Protein AF-A0A966SV41-F1 (afdb_monomer)

Foldseek 3Di:
DDPPPPPPPPPDVPDDAPQAPVRWDWDADPVRPFIKTWGWDDDPNFIWIWIGTPPDTDTHRSCLVVLLVVVCVVVVDDAAQFPDDPVDAGDPRHVVNLVCDCPRPVGD

Secondary structure (DSSP, 8-state):
------------STTT----TTS-EEEE-TTS--EEEEEEEEETTEEEEEEEETTEEEEEETTHHHHHHHHHHHH-S--------TTSPPPTTSHHHHHT-TTSTT--

Solven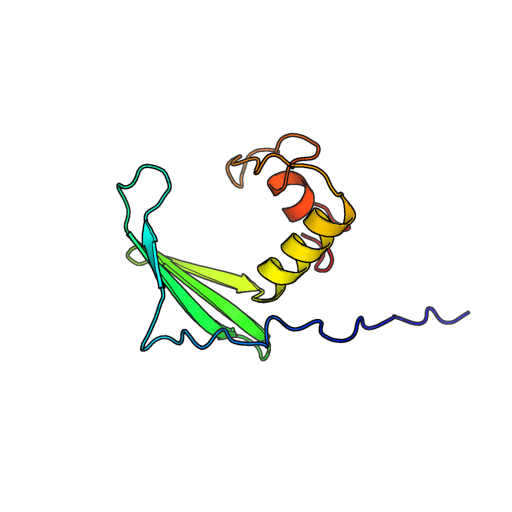t-accessible surface area (backbone atoms only — not comparable to full-atom values): 6664 Å² total; per-residue (Å²): 136,82,79,79,77,74,75,69,73,83,77,54,69,76,81,78,80,80,36,30,86,93,50,48,49,80,47,61,44,96,89,66,80,46,65,34,36,40,22,53,46,74,56,97,94,37,60,22,33,41,35,39,45,92,90,49,76,48,78,42,66,44,52,55,62,44,57,49,48,53,54,44,60,72,65,71,56,93,64,54,63,35,91,51,55,94,92,46,85,37,53,84,84,13,48,39,31,50,56,60,28,67,84,30,98,82,43,74

Nearest PDB structures (foldseek):
  6zuk-assembly2_F  TM=6.330E-01  e=2.335E+00  Ralstonia solanacearum
  8c9y-assembly1_A  TM=6.340E-01  e=7.887E+00  Ralstonia solanacearum
  4zgu-assembly4_D  TM=5.977E-01  e=5.818E+00  Homo sapiens
  6t9b-assembly2_E  TM=4.993E-01  e=7.887E+00  Ralstonia solanacearum
  8pu0-assembly1_A  TM=3.660E-01  e=5.818E+00  Homo sapiens

Radius of gyration: 15.85 Å; Cα contacts (8 Å, |Δi|>4): 138; chains: 1; bounding box: 33×29×50 Å

pLDDT: mean 85.35, std 17.33, range [33.81, 98.0]

Sequence (108 aa):
MEAVSSEKPSGSFAGNVTRDAGNPWHLTTAPGTSAYTIHLGEHAGRKILVCTVGKTVLHYDARCVDDLQEILVARGVWVDLGGADEQLTPAEGCVGAWARDPSNPIGG

Mean predicted aligned error: 7.35 Å

Structure (mmCIF, N/CA/C/O backbone):
data_AF-A0A966SV41-F1
#
_entry.id   AF-A0A966SV41-F1
#
loop_
_atom_site.group_PDB
_atom_site.id
_atom_site.type_symbol
_atom_site.label_atom_id
_atom_site.label_alt_id
_atom_site.label_comp_id
_atom_site.lab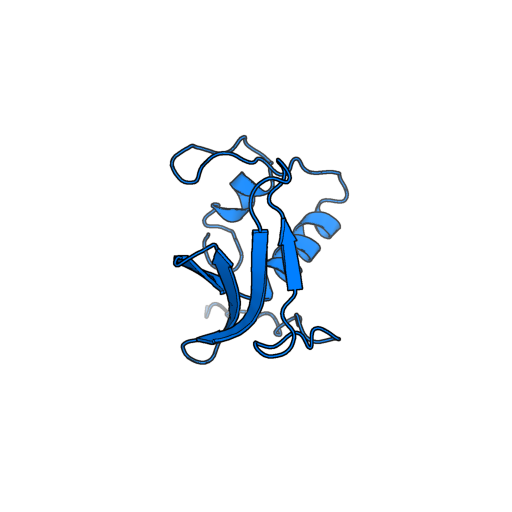el_asym_id
_atom_site.label_entity_id
_atom_site.label_seq_id
_atom_site.pdbx_PDB_ins_code
_atom_site.Cartn_x
_atom_site.Cartn_y
_atom_site.Cartn_z
_atom_site.occupancy
_atom_site.B_iso_or_equiv
_atom_site.auth_seq_id
_atom_site.auth_comp_id
_atom_site.auth_asym_id
_atom_site.auth_atom_id
_atom_site.pdbx_PDB_model_num
ATOM 1 N N . MET A 1 1 ? -15.997 6.748 -36.230 1.00 43.22 1 MET A N 1
ATOM 2 C CA . MET A 1 1 ? -15.108 5.665 -35.769 1.00 43.22 1 MET A CA 1
ATOM 3 C C . MET A 1 1 ? -15.162 5.729 -34.260 1.00 43.22 1 MET A C 1
ATOM 5 O O . MET A 1 1 ? -14.448 6.517 -33.660 1.00 43.22 1 MET A O 1
ATOM 9 N N . GLU A 1 2 ? -16.173 5.086 -33.683 1.00 33.81 2 GLU A N 1
ATOM 10 C CA . GLU A 1 2 ? -16.408 5.137 -32.242 1.00 33.81 2 GLU A CA 1
ATOM 11 C C . GLU A 1 2 ? -15.305 4.335 -31.557 1.00 33.81 2 GLU A C 1
ATOM 13 O O . GLU A 1 2 ? -15.048 3.185 -31.918 1.00 33.81 2 GLU A O 1
ATOM 18 N N . ALA A 1 3 ? -14.602 4.978 -30.627 1.00 37.09 3 ALA A N 1
ATOM 19 C CA . ALA A 1 3 ? -13.679 4.290 -29.749 1.00 37.09 3 ALA A CA 1
ATOM 20 C C . ALA A 1 3 ? -14.517 3.331 -28.901 1.00 37.09 3 ALA A C 1
ATOM 22 O O . ALA A 1 3 ? -15.258 3.757 -28.017 1.00 37.09 3 ALA A O 1
ATOM 23 N N . VAL A 1 4 ? -14.436 2.038 -29.210 1.00 36.91 4 VAL A N 1
ATOM 24 C CA . VAL A 1 4 ? -14.873 0.991 -28.292 1.00 36.91 4 VAL A CA 1
ATOM 25 C C . VAL A 1 4 ? -14.005 1.152 -27.053 1.00 36.91 4 VAL A C 1
ATOM 27 O O . VAL A 1 4 ? -12.835 0.773 -27.044 1.00 36.91 4 VAL A O 1
ATOM 30 N N . SER A 1 5 ? -14.570 1.796 -26.034 1.00 44.75 5 SER A N 1
ATOM 31 C CA . SER A 1 5 ? -14.031 1.768 -24.686 1.00 44.75 5 SER A CA 1
ATOM 32 C C . SER A 1 5 ? -14.146 0.317 -24.246 1.00 44.75 5 SER A C 1
ATOM 34 O O . SER A 1 5 ? -15.231 -0.165 -23.925 1.00 44.75 5 SER A O 1
ATOM 36 N N . SER A 1 6 ? -13.054 -0.434 -24.364 1.00 40.62 6 SER A N 1
ATOM 37 C CA . SER A 1 6 ? -12.981 -1.767 -23.796 1.00 40.62 6 SER A CA 1
ATOM 38 C C . SER A 1 6 ? -12.972 -1.587 -22.284 1.00 40.62 6 SER A C 1
ATOM 40 O O . SER A 1 6 ? -11.908 -1.419 -21.687 1.00 40.62 6 SER A O 1
ATOM 42 N N . GLU A 1 7 ? -14.150 -1.568 -21.659 1.00 46.31 7 GLU A N 1
ATOM 43 C CA . GLU A 1 7 ? -14.247 -1.882 -20.240 1.00 46.31 7 GLU A CA 1
ATOM 44 C C . GLU A 1 7 ? -13.593 -3.251 -20.081 1.00 46.31 7 GLU A C 1
ATOM 46 O O . GLU A 1 7 ? -14.138 -4.275 -20.505 1.00 46.31 7 GLU A O 1
ATOM 51 N N . LYS A 1 8 ? -12.361 -3.261 -19.554 1.00 46.38 8 LYS A N 1
ATOM 52 C CA . LYS A 1 8 ? -11.750 -4.503 -19.103 1.00 46.38 8 LYS A CA 1
ATOM 53 C C . LYS A 1 8 ? -12.782 -5.144 -18.172 1.00 46.38 8 LYS A C 1
ATOM 55 O O . LYS A 1 8 ? -13.261 -4.455 -17.264 1.00 46.38 8 LYS A O 1
ATOM 60 N N . PRO A 1 9 ? -13.140 -6.424 -18.368 1.00 41.09 9 PRO A N 1
ATOM 61 C CA . PRO A 1 9 ? -13.920 -7.121 -17.361 1.00 41.09 9 PRO A CA 1
ATOM 62 C C . PRO A 1 9 ? -13.185 -6.950 -16.033 1.00 41.09 9 PRO A C 1
ATOM 64 O O . PRO A 1 9 ? -11.959 -7.047 -16.001 1.00 41.09 9 PRO A O 1
ATOM 67 N N . SER A 1 10 ? -13.917 -6.626 -14.966 1.00 51.41 10 SER A N 1
ATOM 68 C CA . SER A 1 10 ? -13.362 -6.452 -13.628 1.00 51.41 10 SER A CA 1
ATOM 69 C C . SER A 1 10 ? -12.654 -7.745 -13.211 1.00 51.41 10 SER A C 1
ATOM 71 O O . SER A 1 10 ? -13.278 -8.655 -12.665 1.00 51.41 10 SER A O 1
ATOM 73 N N . GLY A 1 11 ? -11.358 -7.834 -13.502 1.00 42.97 11 GLY A N 1
ATOM 74 C CA . GLY A 1 11 ? -10.442 -8.922 -13.169 1.00 42.97 11 GLY A CA 1
ATOM 75 C C . GLY A 1 11 ? -10.070 -8.918 -11.691 1.00 42.97 11 GLY A C 1
ATOM 76 O O . GLY A 1 11 ? -8.913 -8.980 -11.337 1.00 42.97 11 GLY A O 1
ATOM 77 N N . SER A 1 12 ? -11.089 -8.789 -10.849 1.00 49.91 12 SER A N 1
ATOM 78 C CA . SER A 1 12 ? -11.278 -9.446 -9.568 1.00 49.91 12 SER A CA 1
ATOM 79 C C . SER A 1 12 ? -10.090 -9.612 -8.599 1.00 49.91 12 SER A C 1
ATOM 81 O O . SER A 1 12 ? -9.580 -10.715 -8.422 1.00 49.91 12 SER A O 1
ATOM 83 N N . PHE A 1 13 ? -9.971 -8.640 -7.691 1.00 54.34 13 PHE A N 1
ATOM 84 C CA . PHE A 1 13 ? -9.606 -8.846 -6.276 1.00 54.34 13 PHE A CA 1
ATOM 85 C C . PHE A 1 13 ? -10.445 -9.956 -5.600 1.00 54.34 13 PHE A C 1
ATOM 87 O O . PHE A 1 13 ? -10.138 -10.471 -4.520 1.00 54.34 13 PHE A O 1
ATOM 94 N N . ALA A 1 14 ? -11.573 -10.323 -6.219 1.00 47.31 14 ALA A N 1
ATOM 95 C CA . ALA A 1 14 ? -12.464 -11.387 -5.801 1.00 47.31 14 ALA A CA 1
ATOM 96 C C . ALA A 1 14 ? -11.929 -12.759 -6.253 1.00 47.31 14 ALA A C 1
ATOM 98 O O . ALA A 1 14 ? -12.241 -13.295 -7.316 1.00 47.31 14 ALA A O 1
ATOM 99 N N . GLY A 1 15 ? -11.165 -13.357 -5.354 1.00 49.53 15 GLY A N 1
ATOM 100 C CA . GLY A 1 15 ? -11.288 -14.783 -5.089 1.00 49.53 15 GLY A CA 1
ATOM 101 C C . GLY A 1 15 ? -11.604 -15.011 -3.618 1.00 49.53 15 GLY A C 1
ATOM 102 O O . GLY A 1 15 ? -12.643 -15.566 -3.296 1.00 49.53 15 GLY A O 1
ATOM 103 N N . ASN A 1 16 ? -10.733 -14.523 -2.724 1.00 61.19 16 ASN A N 1
ATOM 104 C CA . ASN A 1 16 ? -10.716 -14.985 -1.329 1.00 61.19 16 ASN A CA 1
ATOM 105 C C . ASN A 1 16 ? -10.365 -13.926 -0.266 1.00 61.19 16 ASN A C 1
ATOM 107 O O . ASN A 1 16 ? -10.129 -14.285 0.888 1.00 61.19 16 ASN A O 1
ATOM 111 N N . VAL A 1 17 ? -10.300 -12.630 -0.591 1.00 74.00 17 VAL A N 1
ATOM 112 C CA . VAL A 1 17 ? -10.041 -11.616 0.443 1.00 74.00 17 VAL A CA 1
ATOM 113 C C . VAL A 1 17 ? -11.318 -11.311 1.228 1.00 74.00 17 VAL A C 1
ATOM 115 O O . VAL A 1 17 ? -12.240 -10.683 0.715 1.00 74.00 17 VAL A O 1
ATOM 118 N N . THR A 1 18 ? -11.349 -11.730 2.494 1.00 82.94 18 THR A N 1
ATOM 119 C CA . THR A 1 18 ? -12.508 -11.604 3.402 1.00 82.94 18 THR A CA 1
ATOM 120 C C . THR A 1 18 ? -12.208 -10.768 4.652 1.00 82.94 18 THR A C 1
ATOM 122 O O . THR A 1 18 ? -12.864 -10.917 5.680 1.00 82.94 18 THR A O 1
ATOM 125 N N . ARG A 1 19 ? -11.151 -9.952 4.615 1.00 92.75 19 ARG A N 1
ATOM 126 C CA . ARG A 1 19 ? -10.669 -9.178 5.767 1.00 92.75 19 ARG A CA 1
ATOM 127 C C . ARG A 1 19 ? -11.431 -7.864 5.849 1.00 92.75 19 ARG A C 1
ATOM 129 O O . ARG A 1 19 ? -11.082 -6.918 5.156 1.00 92.75 19 ARG A O 1
ATOM 136 N N . ASP A 1 20 ? -12.490 -7.838 6.644 1.00 94.69 20 ASP A N 1
ATOM 137 C CA . ASP A 1 20 ? -13.291 -6.645 6.926 1.00 94.69 20 ASP A CA 1
ATOM 138 C C . ASP A 1 20 ? -12.774 -5.893 8.170 1.00 94.69 20 ASP A C 1
ATOM 140 O O . ASP A 1 20 ? -11.739 -6.237 8.744 1.00 94.69 20 ASP A O 1
ATOM 144 N N . ALA A 1 21 ? -13.486 -4.847 8.596 1.00 95.25 21 ALA A N 1
ATOM 145 C CA . ALA A 1 21 ? -13.116 -4.057 9.770 1.00 95.25 21 ALA A CA 1
ATOM 146 C C . ALA A 1 21 ? -13.103 -4.861 11.089 1.00 95.25 21 ALA A C 1
ATOM 148 O O . ALA A 1 21 ? -12.408 -4.473 12.027 1.00 95.25 21 ALA A O 1
ATOM 149 N N . GLY A 1 22 ? -13.857 -5.964 11.178 1.00 96.75 22 GLY A N 1
ATOM 150 C CA . GLY A 1 22 ? -13.869 -6.865 12.334 1.00 96.75 22 GLY A CA 1
ATOM 151 C C . GLY A 1 22 ? -12.712 -7.866 12.332 1.00 96.75 22 GLY A C 1
ATOM 152 O O . GLY A 1 22 ? -12.364 -8.408 13.380 1.00 96.75 22 GLY A O 1
ATOM 153 N N . ASN A 1 23 ? -12.089 -8.090 11.175 1.00 96.25 23 ASN A N 1
ATOM 154 C CA . ASN A 1 23 ? -10.932 -8.962 11.007 1.00 96.25 23 ASN A CA 1
ATOM 155 C C . ASN A 1 23 ? -9.885 -8.329 10.068 1.00 96.25 23 ASN A C 1
ATOM 157 O O . ASN A 1 23 ? -9.633 -8.863 8.980 1.00 96.25 23 ASN A O 1
ATOM 161 N N . PRO A 1 24 ? -9.264 -7.201 10.458 1.00 97.31 24 PRO A N 1
ATOM 162 C CA . PRO A 1 24 ? -8.271 -6.541 9.627 1.00 97.31 24 PRO A CA 1
ATOM 163 C C . PRO A 1 24 ? -6.958 -7.335 9.584 1.00 97.31 24 PRO A C 1
ATOM 165 O O . PRO A 1 24 ? -6.654 -8.157 10.454 1.00 97.31 24 PRO A O 1
ATOM 168 N N . TRP A 1 25 ? -6.121 -7.052 8.590 1.00 96.50 25 TRP A N 1
ATOM 169 C CA . TRP A 1 25 ? -4.701 -7.375 8.692 1.00 96.50 25 TRP A CA 1
ATOM 170 C C . TRP A 1 25 ? -4.036 -6.443 9.696 1.00 96.50 25 TRP A C 1
ATOM 172 O O . TRP A 1 25 ? -4.249 -5.234 9.657 1.00 96.50 25 TRP A O 1
ATOM 182 N N . HIS A 1 26 ? -3.184 -7.007 10.545 1.00 96.56 26 HIS A N 1
ATOM 183 C CA . HIS A 1 26 ? -2.295 -6.264 11.429 1.00 96.56 26 HIS A CA 1
ATOM 184 C C . HIS A 1 26 ? -0.879 -6.351 10.870 1.00 96.56 26 HIS A C 1
ATOM 186 O O . HIS A 1 26 ? -0.354 -7.449 10.688 1.00 96.56 26 HIS A O 1
ATOM 192 N N . LEU A 1 27 ? -0.290 -5.202 10.562 1.00 95.81 27 LEU A N 1
ATOM 193 C CA . LEU A 1 27 ? 0.955 -5.091 9.812 1.00 95.81 27 LEU A CA 1
ATOM 194 C C . LEU A 1 27 ? 1.919 -4.131 10.513 1.00 95.81 27 LEU A C 1
ATOM 196 O O . LEU A 1 27 ? 1.524 -3.335 11.368 1.00 95.81 27 LEU A O 1
ATOM 200 N N . THR A 1 28 ? 3.192 -4.201 10.134 1.00 95.06 28 THR A N 1
ATOM 201 C CA . THR A 1 28 ? 4.243 -3.291 10.597 1.00 95.06 28 THR A CA 1
ATOM 202 C C . THR A 1 28 ? 4.949 -2.642 9.416 1.00 95.06 28 THR A C 1
ATOM 204 O O . THR A 1 28 ? 5.078 -3.233 8.342 1.00 95.06 28 THR A O 1
ATOM 207 N N . THR A 1 29 ? 5.356 -1.382 9.574 1.00 86.50 29 THR A N 1
ATOM 208 C CA . THR A 1 29 ? 6.172 -0.686 8.569 1.00 86.50 29 THR A CA 1
ATOM 209 C C . THR A 1 29 ? 7.534 -1.371 8.436 1.00 86.50 29 THR A C 1
ATOM 211 O O . THR A 1 29 ? 7.964 -2.065 9.353 1.00 86.50 29 THR A O 1
ATOM 214 N N . ALA A 1 30 ? 8.236 -1.187 7.312 1.00 79.12 30 ALA A N 1
ATOM 215 C CA . ALA A 1 30 ? 9.509 -1.873 7.041 1.00 79.12 30 ALA A CA 1
ATOM 216 C C . ALA A 1 30 ? 10.587 -1.732 8.148 1.00 79.12 30 ALA A C 1
ATOM 218 O O . ALA A 1 30 ? 11.289 -2.709 8.397 1.00 79.12 30 ALA A O 1
ATOM 219 N N . PRO A 1 31 ? 10.702 -0.601 8.881 1.00 84.50 31 PRO A N 1
ATOM 220 C CA . PRO A 1 31 ? 11.596 -0.515 10.042 1.00 84.50 31 PRO A CA 1
ATOM 221 C C . PRO A 1 31 ? 11.148 -1.341 11.264 1.00 84.50 31 PRO A C 1
ATOM 223 O O . PRO A 1 31 ? 11.871 -1.412 12.252 1.00 84.50 31 PRO A O 1
ATOM 226 N N . GLY A 1 32 ? 9.944 -1.915 11.244 1.00 86.50 32 GLY A N 1
ATOM 227 C CA . GLY A 1 32 ? 9.352 -2.706 12.325 1.00 86.50 32 GLY A CA 1
ATOM 228 C C . GLY A 1 32 ? 8.807 -1.888 13.499 1.00 86.50 32 GLY A C 1
ATOM 229 O O . GLY A 1 32 ? 8.358 -2.463 14.485 1.00 86.50 32 GLY A O 1
ATOM 230 N N . THR A 1 33 ? 8.841 -0.557 13.423 1.00 87.25 33 THR A N 1
ATOM 231 C CA . THR A 1 33 ? 8.578 0.325 14.573 1.00 87.25 33 THR A CA 1
ATOM 232 C C . THR A 1 33 ? 7.149 0.845 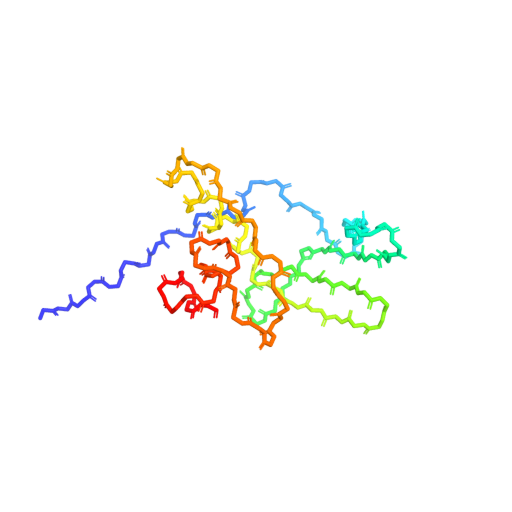14.657 1.00 87.25 33 THR A C 1
ATOM 234 O O . THR A 1 33 ? 6.726 1.281 15.724 1.00 87.25 33 THR A O 1
ATOM 237 N N . SER A 1 34 ? 6.391 0.840 13.559 1.00 90.31 34 SER A N 1
ATO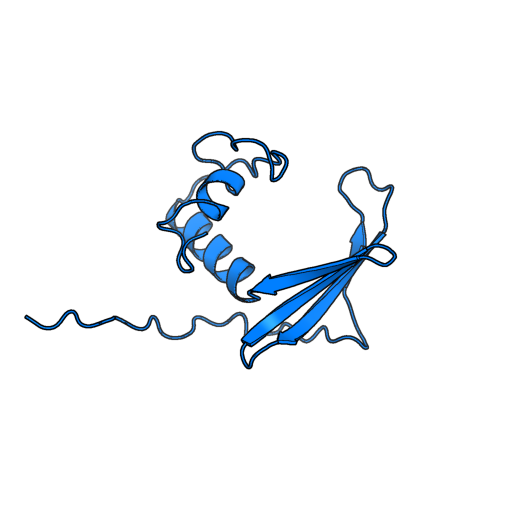M 238 C CA . SER A 1 34 ? 5.014 1.343 13.539 1.00 90.31 34 SER A CA 1
ATOM 239 C C . SER A 1 34 ? 4.052 0.256 13.099 1.00 90.31 34 SER A C 1
ATOM 241 O O . SER A 1 34 ? 4.248 -0.363 12.055 1.00 90.31 34 SER A O 1
ATOM 243 N N . ALA A 1 35 ? 3.007 0.044 13.897 1.00 96.12 35 ALA A N 1
ATOM 244 C CA . ALA A 1 35 ? 1.907 -0.846 13.564 1.00 96.12 35 ALA A CA 1
ATOM 245 C C . ALA A 1 35 ? 0.816 -0.091 12.798 1.00 96.12 35 ALA A C 1
ATOM 247 O O . ALA A 1 35 ? 0.532 1.075 13.084 1.00 96.12 35 ALA A O 1
ATOM 248 N N . TYR A 1 36 ? 0.185 -0.776 11.856 1.00 97.31 36 TYR A N 1
ATOM 249 C CA . TYR A 1 36 ? -0.975 -0.284 11.126 1.00 97.31 36 TYR A CA 1
ATOM 250 C C . TYR A 1 36 ? -1.914 -1.443 10.799 1.00 97.31 36 TYR A C 1
ATOM 252 O O . TYR A 1 36 ? -1.533 -2.616 10.882 1.00 97.31 36 TYR A O 1
ATOM 260 N N . THR A 1 37 ? -3.156 -1.120 10.454 1.00 98.00 37 THR A N 1
ATOM 261 C CA . THR A 1 37 ? -4.122 -2.107 9.977 1.00 98.00 37 THR A CA 1
ATOM 262 C C . THR A 1 37 ? -4.539 -1.827 8.550 1.00 98.00 37 THR A C 1
ATOM 264 O O . THR A 1 37 ? -4.571 -0.676 8.123 1.00 98.00 37 THR A O 1
ATOM 267 N N . ILE A 1 38 ? -4.876 -2.887 7.819 1.00 97.31 38 ILE A N 1
ATOM 268 C CA . ILE A 1 38 ? -5.570 -2.793 6.534 1.00 97.31 38 ILE A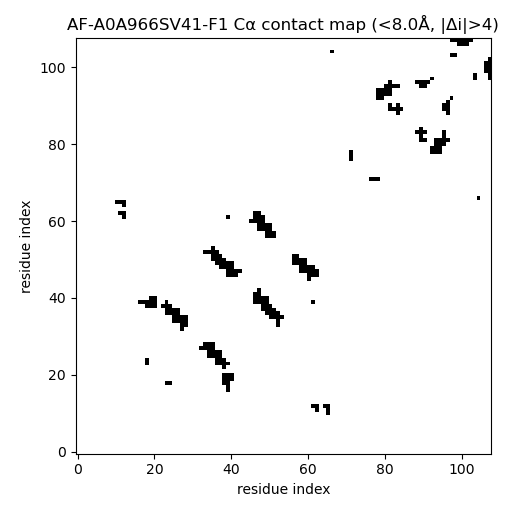 CA 1
ATOM 269 C C . ILE A 1 38 ? -6.833 -3.645 6.613 1.00 97.31 38 ILE A C 1
ATOM 271 O O . ILE A 1 38 ? -6.814 -4.723 7.202 1.00 97.31 38 ILE A O 1
ATOM 275 N N . HIS A 1 39 ? -7.929 -3.188 6.020 1.00 96.25 39 HIS A N 1
ATOM 276 C CA . HIS A 1 39 ? -9.100 -4.019 5.747 1.00 96.25 39 HIS A CA 1
ATOM 277 C C . HIS A 1 39 ? -9.762 -3.614 4.433 1.00 96.25 39 HIS A C 1
ATOM 279 O O . HIS A 1 39 ? -9.526 -2.525 3.911 1.00 96.25 39 HIS A O 1
ATOM 285 N N . LEU A 1 40 ? -10.593 -4.502 3.901 1.00 96.00 40 LEU A N 1
ATOM 286 C CA . LEU A 1 40 ? -11.474 -4.222 2.783 1.00 96.00 40 LEU A CA 1
ATOM 287 C C . LEU A 1 40 ? -12.666 -3.393 3.273 1.00 96.00 40 LEU A C 1
ATOM 289 O O . LEU A 1 40 ? -13.326 -3.751 4.250 1.00 96.00 40 LEU A O 1
ATOM 293 N N . GLY A 1 41 ? -12.948 -2.306 2.569 1.00 94.50 41 GLY A N 1
ATOM 294 C CA . GLY A 1 41 ? -14.104 -1.451 2.794 1.00 94.50 41 GLY A CA 1
ATOM 295 C C . GLY A 1 41 ? -14.758 -1.033 1.484 1.00 94.50 41 GLY A C 1
ATOM 296 O O . GLY A 1 41 ? -14.408 -1.511 0.401 1.00 94.50 41 GLY A O 1
ATOM 297 N N . GLU A 1 42 ? -15.701 -0.106 1.592 1.00 94.06 42 GLU A N 1
ATOM 298 C CA . GLU A 1 42 ? -16.408 0.466 0.453 1.00 94.06 42 GLU A CA 1
ATOM 299 C C . GLU A 1 42 ? -16.429 1.991 0.560 1.00 94.06 42 GLU A C 1
ATOM 301 O O . GLU A 1 42 ? -16.684 2.552 1.627 1.00 94.06 42 GLU A O 1
ATOM 306 N N . HIS A 1 43 ? -16.159 2.674 -0.549 1.00 90.00 43 HIS A N 1
ATOM 307 C CA . HIS A 1 43 ? -16.219 4.127 -0.630 1.00 90.00 43 HIS A CA 1
ATOM 308 C C . HIS A 1 43 ? -16.719 4.559 -2.007 1.00 90.00 43 HIS A C 1
ATOM 310 O O . HIS A 1 43 ? -16.165 4.164 -3.032 1.00 90.00 43 HIS A O 1
ATOM 316 N N . ALA A 1 44 ? -17.783 5.367 -2.034 1.00 90.06 44 ALA A N 1
ATOM 317 C CA . ALA A 1 44 ? -18.434 5.823 -3.266 1.00 90.06 44 ALA A CA 1
ATOM 318 C C . ALA A 1 44 ? -18.769 4.673 -4.247 1.00 90.06 44 ALA A C 1
ATOM 320 O O . ALA A 1 44 ? -18.538 4.788 -5.449 1.00 90.06 44 ALA A O 1
ATOM 321 N N . GLY A 1 45 ? -19.263 3.543 -3.724 1.00 88.25 45 GLY A N 1
ATOM 322 C CA . GLY A 1 45 ? -19.631 2.362 -4.520 1.00 88.25 45 GLY A CA 1
ATOM 323 C C . GLY A 1 45 ? -18.449 1.563 -5.083 1.00 88.25 45 GLY A C 1
ATOM 324 O O . GLY A 1 45 ? -18.649 0.694 -5.927 1.00 88.25 45 GLY A O 1
ATOM 325 N N . ARG A 1 46 ? -17.217 1.853 -4.648 1.00 89.12 46 ARG A N 1
ATOM 326 C CA . ARG A 1 46 ? -16.002 1.123 -5.032 1.00 89.12 46 ARG A CA 1
ATOM 327 C C . ARG A 1 46 ? -15.415 0.398 -3.829 1.00 89.12 46 ARG A C 1
ATOM 329 O O . ARG A 1 46 ? -15.398 0.941 -2.724 1.00 89.12 46 ARG A O 1
ATOM 336 N N . LYS A 1 47 ? -14.882 -0.804 -4.058 1.00 92.19 47 LYS A N 1
ATOM 337 C CA . LYS A 1 47 ? -14.089 -1.523 -3.056 1.00 92.19 47 LYS A CA 1
ATOM 338 C C . LYS A 1 47 ? -12.759 -0.810 -2.841 1.00 92.19 47 LYS A C 1
ATOM 340 O O . LYS A 1 47 ? -12.074 -0.473 -3.806 1.00 92.19 47 LYS A O 1
ATOM 345 N N . ILE A 1 48 ? -12.388 -0.621 -1.583 1.00 94.81 48 ILE A N 1
ATOM 346 C CA . ILE A 1 48 ? -11.141 0.039 -1.199 1.00 94.81 48 ILE A CA 1
ATOM 347 C C . ILE A 1 48 ? -10.397 -0.756 -0.136 1.00 94.81 48 ILE A C 1
ATOM 349 O O . ILE A 1 48 ? -10.997 -1.507 0.631 1.00 94.81 48 ILE A O 1
ATOM 353 N N . LEU A 1 49 ? -9.091 -0.540 -0.056 1.00 95.56 49 LEU A N 1
ATOM 354 C CA . LEU A 1 49 ? -8.303 -0.888 1.116 1.00 95.56 49 LEU A CA 1
ATOM 355 C C . LEU A 1 49 ? -8.274 0.317 2.049 1.00 95.56 49 LEU A C 1
ATOM 357 O O . LEU A 1 49 ? -7.820 1.397 1.672 1.00 95.56 49 LEU A O 1
ATOM 361 N N . VAL A 1 50 ? -8.759 0.121 3.268 1.00 97.06 50 VAL A N 1
ATOM 362 C CA . VAL A 1 50 ? -8.714 1.116 4.336 1.00 97.06 50 VAL A CA 1
ATOM 363 C C . VAL A 1 50 ? -7.484 0.831 5.182 1.00 97.06 50 VAL A C 1
ATOM 365 O O . VAL A 1 50 ? -7.438 -0.178 5.887 1.00 97.06 50 VAL A O 1
ATOM 368 N N . CYS A 1 51 ? -6.486 1.706 5.095 1.00 97.12 51 CYS A N 1
ATOM 369 C CA . CYS A 1 51 ? -5.263 1.639 5.882 1.00 97.12 51 CYS A CA 1
ATOM 370 C C . CYS A 1 51 ? -5.337 2.623 7.049 1.00 97.12 51 CYS A C 1
ATOM 372 O O . CYS A 1 51 ? -5.507 3.823 6.834 1.00 97.12 51 CYS A O 1
ATOM 374 N N . THR A 1 52 ? -5.177 2.131 8.275 1.00 97.25 52 THR A N 1
ATOM 375 C CA . THR A 1 52 ? -5.230 2.955 9.486 1.00 97.25 52 THR A CA 1
ATOM 376 C C . THR A 1 52 ? -3.902 2.897 10.227 1.00 97.25 52 THR A C 1
ATOM 378 O O . THR A 1 52 ? -3.478 1.831 10.679 1.00 97.25 52 THR A O 1
ATOM 381 N N . VAL A 1 53 ? -3.267 4.057 10.405 1.00 94.75 53 VAL A N 1
ATOM 382 C CA . VAL A 1 53 ? -2.029 4.225 11.177 1.00 94.75 53 VAL A CA 1
ATOM 383 C C . VAL A 1 53 ? -2.218 5.319 12.227 1.00 94.75 53 VAL A C 1
ATOM 385 O O . VAL A 1 53 ? -2.369 6.504 11.926 1.00 94.75 53 VAL A O 1
ATOM 388 N N . GLY A 1 54 ? -2.268 4.922 13.499 1.00 93.44 54 GLY A N 1
ATOM 389 C CA . GLY A 1 54 ? -2.633 5.831 14.587 1.00 93.44 54 GLY A CA 1
ATOM 390 C C . GLY A 1 54 ? -4.028 6.432 14.376 1.00 93.44 54 GLY A C 1
ATOM 391 O O . GLY A 1 54 ? -5.026 5.726 14.472 1.00 93.44 54 GLY A O 1
ATOM 392 N N . LYS A 1 55 ? -4.094 7.742 14.108 1.00 94.94 55 LYS A N 1
ATOM 393 C CA . LYS A 1 55 ? -5.345 8.473 13.813 1.00 94.94 55 LYS A CA 1
ATOM 394 C C . LYS A 1 55 ? -5.553 8.741 12.320 1.00 94.94 55 LYS A C 1
ATOM 396 O O . LYS A 1 55 ? -6.591 9.275 11.941 1.00 94.94 55 LYS A O 1
ATOM 401 N N . THR A 1 56 ? -4.564 8.417 11.496 1.00 95.50 56 THR A N 1
ATOM 402 C CA . THR A 1 56 ? -4.595 8.669 10.059 1.00 95.50 56 THR A CA 1
ATOM 403 C C . THR A 1 56 ? -5.261 7.496 9.358 1.00 95.50 56 THR A C 1
ATOM 405 O O . THR A 1 56 ? -4.912 6.344 9.618 1.00 95.50 56 THR A O 1
ATOM 408 N N . VAL A 1 57 ? -6.195 7.801 8.457 1.00 96.25 57 VAL A N 1
ATOM 409 C CA . VAL A 1 57 ? -6.861 6.826 7.590 1.00 96.25 57 VAL A CA 1
ATOM 410 C C . VAL A 1 57 ? -6.554 7.183 6.143 1.00 96.25 57 VAL A C 1
ATOM 412 O O . VAL A 1 57 ? -6.780 8.316 5.722 1.00 96.25 57 VAL A O 1
ATOM 415 N N . LEU A 1 58 ? -6.031 6.213 5.401 1.00 95.00 58 LEU A N 1
ATOM 416 C CA . LEU A 1 58 ? -5.736 6.302 3.976 1.00 95.00 58 LEU A CA 1
ATOM 417 C C . LEU A 1 58 ? -6.613 5.297 3.227 1.00 95.00 58 LEU A C 1
ATOM 419 O O . LEU A 1 58 ? -6.885 4.203 3.729 1.00 95.00 58 LEU A O 1
ATOM 423 N N . HIS A 1 59 ? -7.046 5.664 2.025 1.00 94.81 59 HIS A N 1
ATOM 424 C CA . HIS A 1 59 ? -7.853 4.807 1.163 1.00 94.81 59 HIS A CA 1
ATOM 425 C C . HIS A 1 59 ? -7.109 4.533 -0.136 1.00 94.81 59 HIS A C 1
ATOM 427 O O . HIS A 1 59 ? -6.649 5.466 -0.790 1.00 94.81 59 HIS A O 1
ATOM 433 N N . TYR A 1 60 ? -7.059 3.266 -0.528 1.00 92.62 60 TYR A N 1
ATOM 434 C CA . TYR A 1 60 ? -6.504 2.834 -1.807 1.00 92.62 60 TYR A CA 1
ATOM 435 C C . TYR A 1 60 ? -7.579 2.104 -2.608 1.00 92.62 60 TYR A C 1
ATOM 437 O O . TYR A 1 60 ? -8.402 1.397 -2.024 1.00 92.62 60 TYR A O 1
ATOM 445 N N . ASP A 1 61 ? -7.585 2.250 -3.934 1.00 91.81 61 ASP A N 1
ATOM 446 C CA . ASP A 1 61 ? -8.441 1.425 -4.794 1.00 91.81 61 ASP A CA 1
ATOM 447 C C . ASP A 1 61 ? -8.045 -0.045 -4.608 1.00 91.81 61 ASP A C 1
ATOM 449 O O . ASP A 1 61 ? -6.874 -0.387 -4.756 1.00 91.81 61 ASP A O 1
ATOM 453 N N . ALA A 1 62 ? -8.993 -0.916 -4.246 1.00 91.56 62 ALA A N 1
ATOM 454 C CA . ALA A 1 62 ? -8.662 -2.305 -3.927 1.00 91.56 62 ALA A CA 1
ATOM 455 C C . ALA A 1 62 ? -8.062 -3.062 -5.122 1.00 91.56 62 ALA A C 1
ATOM 457 O O . ALA A 1 62 ? -7.301 -4.004 -4.921 1.00 91.56 62 ALA A O 1
ATOM 458 N N . ARG A 1 63 ? -8.349 -2.622 -6.354 1.00 90.88 63 ARG A N 1
ATOM 459 C CA . ARG A 1 63 ? -7.814 -3.227 -7.581 1.00 90.88 63 ARG A CA 1
ATOM 460 C C . ARG A 1 63 ? -6.313 -3.015 -7.753 1.00 90.88 63 ARG A C 1
ATOM 462 O O . ARG A 1 63 ? -5.707 -3.722 -8.549 1.00 90.88 63 ARG A O 1
ATOM 469 N N . CYS A 1 64 ? -5.694 -2.096 -7.004 1.00 90.94 64 CYS A N 1
ATOM 470 C CA . CYS A 1 64 ? -4.275 -1.773 -7.163 1.00 90.94 64 CYS A CA 1
ATOM 471 C C . CYS A 1 64 ? -3.358 -2.995 -7.003 1.00 90.94 64 CYS A C 1
ATOM 473 O O . CYS A 1 64 ? -2.302 -3.053 -7.628 1.00 90.94 64 CYS A O 1
ATOM 475 N N . VAL A 1 65 ? -3.764 -3.983 -6.198 1.00 89.88 65 VAL A N 1
ATOM 476 C CA . VAL A 1 65 ? -3.015 -5.231 -6.008 1.00 89.88 65 VAL A CA 1
ATOM 477 C C . VAL A 1 65 ? -3.077 -6.109 -7.258 1.00 89.88 65 VAL A C 1
ATOM 479 O O . VAL A 1 65 ? -2.049 -6.653 -7.656 1.00 89.88 65 VAL A O 1
ATOM 482 N N . ASP A 1 66 ? -4.245 -6.211 -7.893 1.00 89.94 66 ASP A N 1
ATOM 483 C CA . ASP A 1 66 ? -4.428 -7.011 -9.108 1.00 89.94 66 ASP A CA 1
ATOM 484 C C . ASP A 1 66 ? -3.730 -6.346 -10.294 1.00 89.94 66 ASP A C 1
ATOM 486 O O . ASP A 1 66 ? -2.961 -6.993 -10.999 1.00 89.94 66 ASP A O 1
ATOM 490 N N . ASP A 1 67 ? -3.911 -5.033 -10.465 1.00 92.50 67 ASP A N 1
ATOM 491 C CA . ASP A 1 67 ? -3.251 -4.263 -11.524 1.00 92.50 67 ASP A CA 1
ATOM 492 C C . ASP A 1 67 ? -1.719 -4.353 -11.398 1.00 92.50 67 ASP A C 1
ATOM 494 O O . ASP A 1 67 ? -1.005 -4.523 -12.393 1.00 92.50 67 ASP A O 1
ATOM 498 N N . LEU A 1 68 ? -1.202 -4.293 -10.162 1.00 92.94 6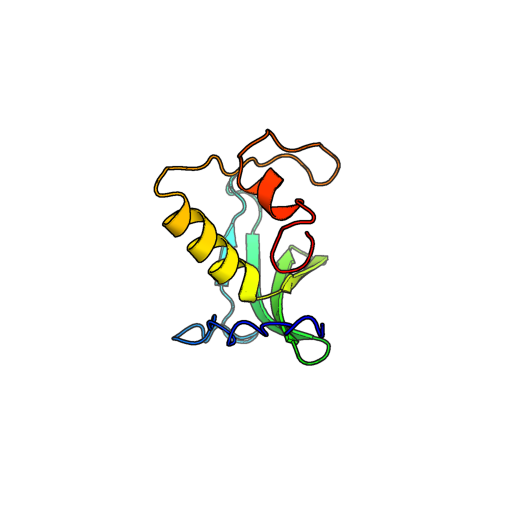8 LEU A N 1
ATOM 499 C CA . LEU A 1 68 ? 0.221 -4.480 -9.890 1.00 92.94 68 LEU A CA 1
ATOM 500 C C . LEU A 1 68 ? 0.670 -5.913 -10.204 1.00 92.94 68 LEU A C 1
ATOM 502 O O . LEU A 1 68 ? 1.735 -6.117 -10.787 1.00 92.94 68 LEU A O 1
ATOM 506 N N . GLN A 1 69 ? -0.119 -6.922 -9.837 1.00 92.25 69 GLN A N 1
ATOM 507 C CA . GLN A 1 69 ? 0.196 -8.307 -10.168 1.00 92.25 69 GLN A CA 1
ATOM 508 C C . GLN A 1 69 ? 0.248 -8.509 -11.688 1.00 92.25 69 GLN A C 1
ATOM 510 O O . GLN A 1 69 ? 1.217 -9.083 -12.189 1.00 92.25 69 GLN A O 1
ATOM 515 N N . GLU A 1 70 ? -0.760 -8.031 -12.421 1.00 93.06 70 GLU A N 1
ATOM 516 C CA . GLU A 1 70 ? -0.843 -8.138 -13.879 1.00 93.06 70 GLU A CA 1
ATOM 517 C C . GLU A 1 70 ? 0.394 -7.536 -14.547 1.00 93.06 70 GLU A C 1
ATOM 519 O O . GLU A 1 70 ? 1.028 -8.194 -15.378 1.00 93.06 70 GLU A O 1
ATOM 524 N N . ILE A 1 71 ? 0.786 -6.313 -14.163 1.00 92.25 71 ILE A N 1
ATOM 525 C CA . ILE A 1 71 ? 1.932 -5.648 -14.789 1.00 92.25 71 ILE A CA 1
ATOM 526 C C . ILE A 1 71 ? 3.257 -6.339 -14.448 1.00 92.25 71 ILE A C 1
ATOM 528 O O . ILE A 1 71 ? 4.130 -6.440 -15.311 1.00 92.25 71 ILE A O 1
ATOM 532 N N . LEU A 1 72 ? 3.424 -6.852 -13.224 1.00 94.06 72 LEU A N 1
ATOM 533 C CA . LEU A 1 72 ? 4.636 -7.575 -12.828 1.00 94.06 72 LEU A CA 1
ATOM 534 C C . LEU A 1 72 ? 4.759 -8.911 -13.569 1.00 94.06 72 LEU A C 1
ATOM 536 O O . LEU A 1 72 ? 5.834 -9.233 -14.077 1.00 94.06 72 LEU A O 1
ATOM 540 N N . VAL A 1 73 ? 3.659 -9.659 -13.694 1.00 94.75 73 VAL A N 1
ATOM 541 C CA . VAL A 1 73 ? 3.621 -10.912 -14.462 1.00 94.75 73 VAL A CA 1
ATOM 542 C C . VAL A 1 73 ? 3.908 -10.650 -15.938 1.00 94.75 73 VAL A C 1
ATOM 544 O O . VAL A 1 73 ? 4.726 -11.353 -16.529 1.00 94.75 73 VAL A O 1
ATOM 547 N N . ALA A 1 74 ? 3.292 -9.622 -16.527 1.00 93.19 74 ALA A N 1
ATOM 548 C CA . ALA A 1 74 ? 3.509 -9.260 -17.925 1.00 93.19 74 ALA A CA 1
ATOM 549 C C . ALA A 1 74 ? 4.959 -8.832 -18.207 1.00 93.19 74 ALA A C 1
ATOM 551 O O . ALA A 1 74 ? 5.499 -9.150 -19.266 1.00 93.19 74 ALA A O 1
ATOM 552 N N . ARG A 1 75 ? 5.608 -8.137 -17.262 1.00 93.69 75 ARG A N 1
ATOM 553 C CA . ARG A 1 75 ? 7.028 -7.763 -17.365 1.00 93.69 75 ARG A CA 1
ATOM 554 C C . ARG A 1 75 ? 7.960 -8.972 -17.282 1.00 93.69 75 ARG A C 1
ATOM 556 O O . ARG A 1 75 ? 9.020 -8.950 -17.901 1.00 93.69 75 ARG A O 1
ATOM 563 N N . GLY A 1 76 ? 7.598 -10.003 -16.515 1.00 95.62 76 GLY A N 1
ATOM 564 C CA . GLY A 1 76 ? 8.359 -11.255 -16.422 1.00 95.62 76 GLY A CA 1
ATOM 565 C C . GLY A 1 76 ? 9.756 -11.117 -15.803 1.00 95.62 76 GLY A C 1
ATOM 566 O O . GLY A 1 76 ? 10.575 -12.028 -15.914 1.00 95.62 76 GLY A O 1
ATOM 567 N N . VAL A 1 77 ? 10.040 -9.985 -15.158 1.00 93.88 77 VAL A N 1
ATOM 568 C CA . VAL A 1 77 ? 11.306 -9.690 -14.483 1.00 93.88 77 VAL A CA 1
ATOM 569 C C . VAL A 1 77 ? 11.037 -9.123 -13.100 1.00 93.88 77 VAL A C 1
ATOM 571 O O . VAL A 1 77 ? 9.966 -8.578 -12.829 1.00 93.88 77 VAL A O 1
ATOM 574 N N . TRP A 1 78 ? 12.034 -9.221 -12.227 1.00 94.81 78 TRP A N 1
ATOM 575 C CA . TRP A 1 78 ? 12.013 -8.490 -10.968 1.00 94.81 78 TRP A CA 1
ATOM 576 C C . TRP A 1 78 ? 12.050 -6.988 -11.236 1.00 94.81 78 TRP A C 1
ATOM 578 O O . TRP A 1 78 ? 12.813 -6.513 -12.076 1.00 94.81 78 TRP A O 1
ATOM 588 N N . VAL A 1 79 ? 11.208 -6.256 -10.514 1.00 95.38 79 VAL A N 1
ATOM 589 C CA . VAL A 1 79 ? 11.092 -4.803 -10.604 1.00 95.38 79 VAL A CA 1
ATOM 590 C C . VAL A 1 79 ? 11.352 -4.230 -9.222 1.0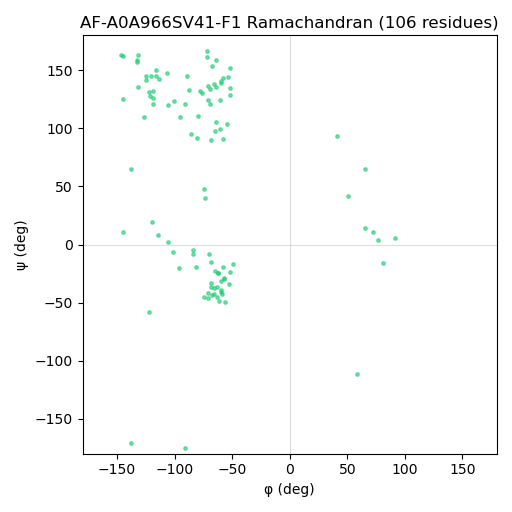0 95.38 79 VAL A C 1
ATOM 592 O O . VAL A 1 79 ? 10.760 -4.686 -8.242 1.00 95.38 79 VAL A O 1
ATOM 595 N N . ASP A 1 80 ? 12.215 -3.221 -9.145 1.00 95.25 80 ASP A N 1
ATOM 596 C CA . ASP A 1 80 ? 12.452 -2.504 -7.897 1.00 95.25 80 ASP A CA 1
ATOM 597 C C . ASP A 1 80 ? 11.155 -1.871 -7.388 1.00 95.25 80 ASP A C 1
ATOM 599 O O . ASP A 1 80 ? 10.387 -1.285 -8.151 1.00 95.25 80 ASP A O 1
ATOM 603 N N . LEU A 1 81 ? 10.915 -1.940 -6.078 1.00 91.31 81 LEU A N 1
ATOM 604 C CA . LEU A 1 81 ? 9.716 -1.345 -5.484 1.00 91.31 81 LEU A CA 1
ATOM 605 C C . LEU A 1 81 ? 9.719 0.190 -5.612 1.00 91.31 81 LEU A C 1
ATOM 607 O O . LEU A 1 81 ? 8.682 0.795 -5.865 1.00 91.31 81 LEU A O 1
ATOM 611 N N . GLY A 1 82 ? 10.890 0.821 -5.470 1.00 88.38 82 GLY A N 1
ATOM 612 C CA . GLY A 1 82 ? 11.043 2.273 -5.592 1.00 88.38 82 GLY A CA 1
ATOM 613 C C . GLY A 1 82 ? 10.314 3.065 -4.507 1.00 88.38 82 GLY A C 1
ATOM 614 O O . GLY A 1 82 ? 9.395 3.826 -4.799 1.00 88.38 82 GLY A O 1
ATOM 615 N N . GLY A 1 83 ? 10.749 2.908 -3.254 1.00 81.88 83 GLY A N 1
ATOM 616 C CA . GLY A 1 83 ? 10.176 3.560 -2.067 1.00 81.88 83 GLY A CA 1
ATOM 617 C C . GLY A 1 83 ? 10.493 5.053 -1.927 1.00 81.88 83 GLY A C 1
ATOM 618 O O . GLY A 1 83 ? 10.804 5.504 -0.827 1.00 81.88 83 GLY A O 1
ATOM 619 N N . ALA A 1 84 ? 10.470 5.806 -3.028 1.00 85.69 84 ALA A N 1
ATOM 620 C CA . ALA A 1 84 ? 10.558 7.258 -2.974 1.00 85.69 84 ALA A CA 1
ATOM 621 C C . ALA A 1 84 ? 9.310 7.831 -2.288 1.00 85.69 84 ALA A C 1
ATOM 623 O O . ALA A 1 84 ? 8.189 7.384 -2.562 1.00 85.69 84 ALA A O 1
ATOM 624 N N . ASP A 1 85 ? 9.530 8.825 -1.426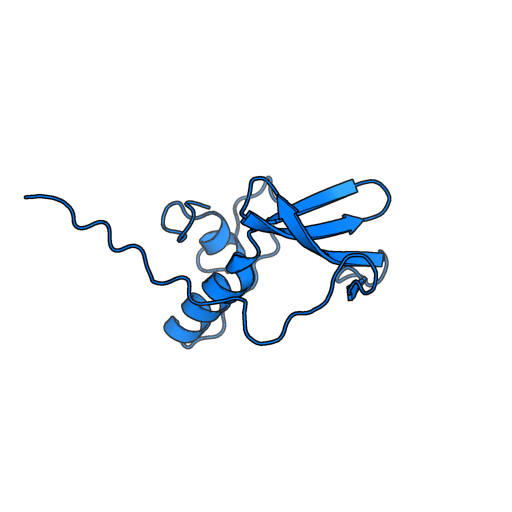 1.00 86.38 85 ASP A N 1
ATOM 625 C CA . ASP A 1 85 ? 8.467 9.614 -0.802 1.00 86.38 85 ASP A CA 1
ATOM 626 C C . ASP A 1 85 ? 7.496 10.173 -1.860 1.00 86.38 85 ASP A C 1
ATOM 628 O O . ASP A 1 85 ? 7.874 10.385 -3.013 1.00 86.38 85 ASP A O 1
ATOM 632 N N . GLU A 1 86 ? 6.234 10.398 -1.493 1.00 80.00 86 GLU A N 1
ATOM 633 C CA . GLU A 1 86 ? 5.199 10.899 -2.409 1.00 80.00 86 GLU A CA 1
ATOM 634 C C . GLU A 1 86 ? 5.568 12.230 -3.067 1.00 80.00 86 GLU A C 1
ATOM 636 O O . GLU A 1 86 ? 5.174 12.472 -4.207 1.00 80.00 86 GLU A O 1
ATOM 641 N N . GLN A 1 87 ? 6.368 13.057 -2.390 1.00 86.62 87 GLN A N 1
ATOM 642 C CA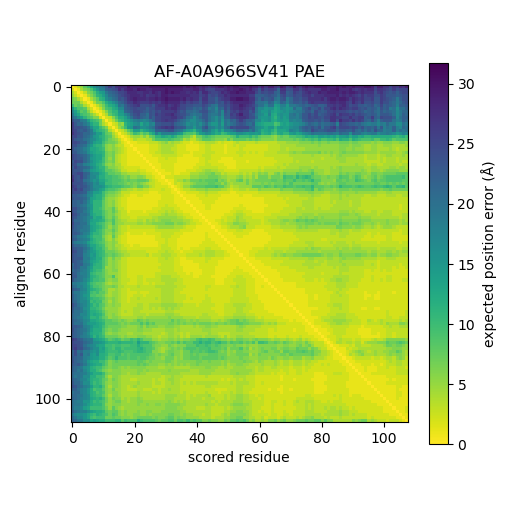 . GLN A 1 87 ? 6.830 14.341 -2.914 1.00 86.62 87 GLN A CA 1
ATOM 643 C C . GLN A 1 87 ? 8.062 14.233 -3.817 1.00 86.62 87 GLN A C 1
ATOM 645 O O . GLN A 1 87 ? 8.473 15.226 -4.419 1.00 86.62 87 GLN A O 1
ATOM 650 N N . LEU A 1 88 ? 8.674 13.053 -3.906 1.00 90.94 88 LEU A N 1
ATOM 651 C CA . LEU A 1 88 ? 9.879 12.820 -4.685 1.00 90.94 88 LEU A CA 1
ATOM 652 C C . LEU A 1 88 ? 9.568 12.019 -5.946 1.00 90.94 88 LEU A C 1
ATOM 654 O O . LEU A 1 88 ? 8.707 11.139 -5.971 1.00 90.94 88 LEU A O 1
ATOM 658 N N . THR A 1 89 ? 10.330 12.296 -7.002 1.00 91.88 89 THR A N 1
ATOM 659 C CA . THR A 1 89 ? 10.252 11.517 -8.235 1.00 91.88 89 THR A CA 1
ATOM 660 C C . THR A 1 89 ? 10.822 10.116 -7.987 1.00 91.88 89 THR A C 1
ATOM 662 O O . THR A 1 89 ? 11.992 9.998 -7.609 1.00 91.88 89 THR A O 1
ATOM 665 N N . PRO A 1 90 ? 10.038 9.046 -8.193 1.00 94.31 90 PRO A N 1
ATOM 666 C CA . PRO A 1 90 ? 10.538 7.681 -8.090 1.00 94.31 90 PRO A CA 1
ATOM 667 C C . PRO A 1 90 ? 11.537 7.367 -9.211 1.00 94.31 90 PRO A C 1
ATOM 669 O O . PRO A 1 90 ? 11.476 7.946 -10.295 1.00 94.31 90 PRO A O 1
ATOM 672 N N . ALA A 1 91 ? 12.446 6.421 -8.963 1.00 94.19 91 ALA A N 1
ATOM 673 C CA . ALA A 1 91 ? 13.381 5.953 -9.983 1.00 94.19 91 ALA A CA 1
ATOM 674 C C . ALA A 1 91 ? 12.631 5.371 -11.192 1.00 94.19 91 ALA A C 1
ATOM 676 O O . ALA A 1 91 ? 11.634 4.668 -11.034 1.00 94.19 91 ALA A O 1
ATOM 677 N N . GLU A 1 92 ? 13.114 5.637 -12.403 1.00 94.31 92 GLU A N 1
ATOM 678 C CA . GLU A 1 92 ? 12.487 5.108 -13.613 1.00 94.31 92 GLU A CA 1
ATOM 679 C C . GLU A 1 92 ? 12.426 3.570 -13.586 1.00 94.31 92 GLU A C 1
ATOM 681 O O . GLU A 1 92 ? 13.318 2.895 -13.072 1.00 94.31 92 GLU A O 1
ATOM 686 N N . GLY A 1 93 ? 11.336 3.009 -14.110 1.00 92.88 93 GLY A N 1
ATOM 687 C CA . GLY A 1 93 ? 11.144 1.563 -14.215 1.00 92.88 93 GLY A CA 1
ATOM 688 C C . GLY A 1 93 ? 10.666 0.868 -12.936 1.00 92.88 93 GLY A C 1
ATOM 689 O O . GLY A 1 93 ? 10.138 -0.242 -13.040 1.00 92.88 93 GLY A O 1
ATOM 690 N N . CYS A 1 94 ? 10.761 1.502 -11.762 1.00 95.88 94 CYS A N 1
ATOM 691 C CA . CYS A 1 94 ? 10.301 0.918 -10.500 1.00 95.88 94 CYS A CA 1
ATOM 692 C C . CYS A 1 94 ? 8.763 0.862 -10.385 1.00 95.88 94 CYS A C 1
ATOM 694 O O . CYS A 1 94 ? 8.034 1.523 -11.133 1.00 95.88 94 CYS A O 1
ATOM 696 N N . VAL A 1 95 ? 8.255 0.104 -9.408 1.00 95.00 95 VAL A N 1
ATOM 697 C CA . VAL A 1 95 ? 6.816 0.038 -9.096 1.00 95.00 95 VAL A CA 1
ATOM 698 C C . VAL A 1 95 ? 6.272 1.420 -8.736 1.00 95.00 95 VAL A C 1
ATOM 700 O O . VAL A 1 95 ? 5.223 1.806 -9.242 1.00 95.00 95 VAL A O 1
ATOM 703 N N . GLY A 1 96 ? 7.003 2.200 -7.936 1.00 94.25 96 GLY A N 1
ATOM 704 C CA . GLY A 1 96 ? 6.619 3.568 -7.592 1.00 94.25 96 GLY A CA 1
ATOM 705 C C . GLY A 1 96 ? 6.479 4.504 -8.799 1.00 94.25 96 GLY A C 1
ATOM 706 O O . GLY A 1 96 ? 5.645 5.406 -8.758 1.00 94.25 96 GLY A O 1
ATOM 707 N N . ALA A 1 97 ? 7.257 4.300 -9.867 1.00 95.00 97 ALA A N 1
ATOM 708 C CA . ALA A 1 97 ? 7.144 5.070 -11.105 1.00 95.00 97 ALA A CA 1
ATOM 709 C C . ALA A 1 97 ? 5.911 4.652 -11.906 1.00 95.00 97 ALA A C 1
ATOM 711 O O . ALA A 1 97 ? 5.140 5.512 -12.308 1.00 95.00 97 ALA A O 1
ATOM 712 N N . TRP A 1 98 ? 5.667 3.345 -12.050 1.00 94.38 98 TRP A N 1
ATOM 713 C CA . TRP A 1 98 ? 4.437 2.839 -12.671 1.00 94.38 98 TRP A CA 1
ATOM 714 C C . TRP A 1 98 ? 3.171 3.290 -11.928 1.00 94.38 98 TRP A C 1
ATOM 716 O O . TRP A 1 98 ? 2.175 3.634 -12.558 1.00 94.38 98 TRP A O 1
ATOM 726 N N . ALA A 1 99 ? 3.207 3.311 -10.596 1.00 93.06 99 ALA A N 1
ATOM 727 C CA . ALA A 1 99 ? 2.071 3.716 -9.776 1.00 93.06 99 ALA A CA 1
ATOM 728 C C . ALA A 1 99 ? 1.684 5.190 -9.968 1.00 93.06 99 ALA A C 1
ATOM 730 O O . ALA A 1 99 ? 0.551 5.534 -9.686 1.00 93.06 99 ALA A O 1
ATOM 731 N N . ARG A 1 100 ? 2.602 6.045 -10.441 1.00 92.00 100 ARG A N 1
ATOM 732 C CA . ARG A 1 100 ? 2.366 7.479 -10.697 1.00 92.00 100 ARG A CA 1
ATOM 733 C C . ARG A 1 100 ? 2.257 7.804 -12.192 1.00 92.00 100 ARG A C 1
ATOM 735 O O . ARG A 1 100 ? 2.184 8.973 -12.565 1.00 92.00 100 ARG A O 1
ATOM 742 N N . ASP A 1 101 ? 2.333 6.792 -13.051 1.00 92.69 101 ASP A N 1
ATOM 743 C CA . ASP A 1 101 ? 2.343 6.970 -14.497 1.00 92.69 101 ASP A CA 1
ATOM 744 C C . ASP A 1 101 ? 0.915 7.247 -15.005 1.00 92.69 101 ASP A C 1
ATOM 746 O O . ASP A 1 101 ? 0.008 6.481 -14.681 1.00 92.69 101 ASP A O 1
ATOM 750 N N . PRO A 1 102 ? 0.685 8.271 -15.848 1.00 94.19 102 PRO A N 1
ATOM 751 C CA . PRO A 1 102 ? -0.634 8.538 -16.428 1.00 94.19 102 PRO A CA 1
ATOM 752 C C . PRO A 1 102 ? -1.224 7.375 -17.245 1.00 94.19 102 PRO A C 1
ATOM 754 O O . PRO A 1 102 ? -2.425 7.346 -17.501 1.00 94.19 102 PRO A O 1
ATOM 757 N N . SER A 1 103 ? -0.388 6.434 -17.694 1.00 90.25 103 SER A N 1
ATOM 758 C CA . SER A 1 103 ? -0.790 5.209 -18.395 1.00 90.25 103 SER A CA 1
ATOM 759 C C . SER A 1 103 ? -1.193 4.065 -17.459 1.00 90.25 103 SER A C 1
ATOM 761 O O . SER A 1 103 ? -1.650 3.020 -17.932 1.00 90.25 103 SER A O 1
ATOM 763 N N . ASN A 1 104 ? -1.049 4.241 -16.142 1.00 93.00 104 ASN A N 1
ATOM 764 C CA . ASN A 1 104 ? -1.602 3.332 -15.148 1.00 93.00 104 ASN A CA 1
ATOM 765 C C . ASN A 1 104 ? -3.115 3.136 -15.402 1.00 93.00 104 ASN A C 1
ATOM 767 O O . ASN A 1 104 ? -3.784 4.092 -15.799 1.00 93.00 104 ASN A O 1
ATOM 771 N N . PRO A 1 105 ? -3.690 1.936 -15.171 1.00 89.94 105 PRO A N 1
ATOM 772 C CA . PRO A 1 105 ? -5.099 1.654 -15.469 1.00 89.94 105 PRO A CA 1
ATOM 773 C C . PRO A 1 105 ? -6.119 2.643 -14.886 1.00 89.94 105 PRO A C 1
ATOM 775 O O . PRO A 1 105 ? -7.224 2.754 -15.418 1.00 89.94 105 PRO A O 1
ATOM 778 N N . ILE A 1 106 ? -5.764 3.356 -13.814 1.00 89.75 106 ILE A N 1
ATOM 779 C CA . ILE A 1 106 ? -6.601 4.396 -13.201 1.00 89.75 106 ILE A CA 1
ATOM 780 C C . ILE A 1 106 ? -6.016 5.815 -13.297 1.00 89.75 106 ILE A C 1
ATOM 782 O O . ILE A 1 106 ? -6.591 6.737 -12.727 1.00 89.75 106 ILE A O 1
ATOM 786 N N . GLY A 1 107 ? -4.931 6.001 -14.055 1.00 90.69 107 GLY A N 1
ATOM 787 C CA . GLY A 1 107 ? -4.311 7.300 -14.338 1.00 90.69 107 GLY A CA 1
ATOM 788 C C . GLY A 1 107 ? -3.203 7.739 -13.376 1.00 90.69 107 GLY A C 1
ATOM 789 O O . GLY A 1 107 ? -2.701 8.853 -13.532 1.00 90.69 107 GLY A O 1
ATOM 790 N N . GLY A 1 108 ? -2.816 6.871 -12.437 1.00 86.94 108 GLY A N 1
ATOM 791 C CA . GLY A 1 108 ? -1.858 7.168 -11.369 1.00 86.94 108 GLY A CA 1
ATOM 792 C C . GLY A 1 108 ? -2.545 7.612 -10.086 1.00 86.94 108 GLY A C 1
ATOM 793 O O . GLY A 1 108 ? -3.462 8.459 -10.167 1.00 86.94 108 GLY A O 1
#